Protein AF-A0A1G3U7D1-F1 (afdb_monomer)

pLDDT: mean 94.08, std 5.5, range [71.62, 98.69]

Radius of gyration: 13.73 Å; Cα contacts (8 Å, |Δi|>4): 88; chains: 1; bounding box: 31×35×28 Å

Foldseek 3Di:
DDDDLPPPQDDDDPDWDKDFPDDDDLDTDIRIHDDPDDDPPPDDDDDPDDDKDAAQADKDWDDDPPDDIDIDHHGDMDD

Solvent-accessible surface area (backbone atoms only — not comparable to full-atom values): 5633 Å² total; per-residue (Å²): 135,88,85,61,93,87,52,89,73,77,77,87,62,100,59,68,45,80,42,82,77,45,78,57,98,93,46,76,43,69,48,78,52,70,82,83,73,74,78,57,98,86,65,76,94,84,68,96,65,91,64,75,50,69,40,82,71,68,74,51,76,49,77,49,99,90,53,78,72,43,76,40,44,56,76,38,69,52,110

Mean predicted aligned error: 3.44 Å

Sequence (79 aa):
MSKNIFQNIPKPSMHEFFEELVSKDGVKIERIVSYGHTTTEFDWYDQESDEWVILLKGEAVVSFEDESDVRLKAGDFIN

Structure (mmCIF, N/CA/C/O backbone):
data_AF-A0A1G3U7D1-F1
#
_entry.id   AF-A0A1G3U7D1-F1
#
loop_
_atom_site.group_PDB
_atom_site.id
_atom_site.type_symbol
_atom_site.label_atom_id
_atom_site.label_alt_id
_atom_site.label_comp_id
_atom_site.label_asym_id
_atom_site.label_entity_id
_atom_site.label_seq_id
_atom_site.pdbx_PDB_ins_code
_atom_site.Cartn_x
_atom_site.Cartn_y
_atom_site.Cartn_z
_atom_site.occupancy
_atom_site.B_iso_or_equiv
_atom_site.auth_seq_id
_atom_site.auth_comp_id
_atom_site.auth_asym_id
_atom_site.auth_atom_id
_atom_site.pdbx_PDB_model_num
ATOM 1 N N . MET A 1 1 ? -16.130 15.670 10.646 1.00 77.25 1 MET A N 1
ATOM 2 C CA . MET A 1 1 ? -15.246 16.275 9.623 1.00 77.25 1 MET A CA 1
ATOM 3 C C . MET A 1 1 ? -14.821 15.169 8.670 1.00 77.25 1 MET A C 1
ATOM 5 O O . MET A 1 1 ? -14.411 14.126 9.163 1.00 77.25 1 MET A O 1
ATOM 9 N N . SER A 1 2 ? -14.960 15.350 7.354 1.00 91.88 2 SER A N 1
ATOM 10 C CA . SER A 1 2 ? -14.509 14.354 6.367 1.00 91.88 2 SER A CA 1
ATOM 11 C C . SER A 1 2 ? -12.999 14.462 6.160 1.00 91.88 2 SER A C 1
ATOM 13 O O . SER A 1 2 ? -12.489 15.574 6.043 1.00 91.88 2 SER A O 1
ATOM 15 N N . LYS A 1 3 ? -12.295 13.329 6.082 1.00 93.94 3 LYS A N 1
ATOM 16 C CA . LYS A 1 3 ? -10.917 13.258 5.566 1.00 93.94 3 LYS A CA 1
ATOM 17 C C . LYS A 1 3 ? -10.949 12.891 4.075 1.00 93.94 3 LYS A C 1
ATOM 19 O O . LYS A 1 3 ? -11.973 12.418 3.584 1.00 93.94 3 LYS A O 1
ATOM 24 N N . ASN A 1 4 ? -9.857 13.132 3.353 1.00 97.19 4 ASN A N 1
ATOM 25 C CA . ASN A 1 4 ? -9.722 12.793 1.936 1.00 97.19 4 ASN A CA 1
ATOM 26 C C . ASN A 1 4 ? -8.349 12.154 1.688 1.00 97.19 4 ASN A C 1
ATOM 28 O O . ASN A 1 4 ? -7.330 12.736 2.052 1.00 97.19 4 ASN A O 1
ATOM 32 N N . ILE A 1 5 ? -8.330 10.983 1.048 1.00 97.31 5 ILE A N 1
ATOM 33 C CA . ILE A 1 5 ? -7.108 10.199 0.813 1.00 97.31 5 ILE A CA 1
ATOM 34 C C . ILE A 1 5 ? -6.082 10.944 -0.055 1.00 97.31 5 ILE A C 1
ATOM 36 O O . ILE A 1 5 ? -4.881 10.765 0.126 1.00 97.31 5 ILE A O 1
ATOM 40 N N . PHE A 1 6 ? -6.536 11.823 -0.950 1.00 97.38 6 PHE A N 1
ATOM 41 C CA . PHE A 1 6 ? -5.689 12.576 -1.877 1.00 97.38 6 PHE A CA 1
ATOM 42 C C . PHE A 1 6 ? -5.233 13.939 -1.337 1.00 97.38 6 PHE A C 1
ATOM 44 O O . PHE A 1 6 ? -4.538 14.676 -2.037 1.00 97.38 6 PHE A O 1
ATOM 51 N N . GLN A 1 7 ? -5.626 14.303 -0.115 1.00 97.19 7 GLN A N 1
ATOM 52 C CA . GLN A 1 7 ? -5.187 15.534 0.542 1.00 97.19 7 GLN A CA 1
ATOM 53 C C . GLN A 1 7 ? -4.033 15.267 1.514 1.00 97.19 7 GLN A C 1
ATOM 55 O O . GLN A 1 7 ? -3.832 14.143 1.972 1.00 97.19 7 GLN A O 1
ATOM 60 N N . ASN A 1 8 ? -3.277 16.321 1.843 1.00 95.62 8 ASN A N 1
ATOM 61 C CA . ASN A 1 8 ? -2.133 16.265 2.763 1.00 95.62 8 ASN A CA 1
ATOM 62 C C . ASN A 1 8 ? -1.125 15.165 2.393 1.00 95.62 8 ASN A C 1
ATOM 64 O O . ASN A 1 8 ? -0.702 14.387 3.245 1.00 95.62 8 ASN A O 1
ATOM 68 N N . ILE A 1 9 ? -0.788 15.077 1.104 1.00 96.75 9 ILE A N 1
ATOM 69 C CA . ILE A 1 9 ? 0.227 14.142 0.620 1.00 96.75 9 ILE A CA 1
ATOM 70 C C . ILE A 1 9 ? 1.602 14.638 1.104 1.00 96.75 9 ILE A C 1
ATOM 72 O O . ILE A 1 9 ? 1.955 15.789 0.816 1.00 96.75 9 ILE A O 1
ATOM 76 N N . PRO A 1 10 ? 2.357 13.826 1.866 1.00 96.12 10 PRO A N 1
ATOM 77 C CA . PRO A 1 10 ? 3.687 14.194 2.344 1.00 96.12 10 PRO A CA 1
ATOM 78 C C . PRO A 1 10 ? 4.636 14.409 1.166 1.00 96.12 10 PRO A C 1
ATOM 80 O O . PRO A 1 10 ? 4.455 13.836 0.101 1.00 96.12 10 PRO A O 1
ATOM 83 N N . LYS A 1 11 ? 5.668 15.235 1.345 1.00 96.44 11 LYS A N 1
ATOM 84 C CA . LYS A 1 11 ? 6.712 15.386 0.321 1.00 96.44 11 LYS A CA 1
ATOM 85 C C . LYS A 1 11 ? 7.530 14.087 0.195 1.00 96.44 11 LYS A C 1
ATOM 87 O O . LYS A 1 11 ? 7.620 13.359 1.183 1.00 96.44 11 LYS A O 1
ATOM 92 N N . PRO A 1 12 ? 8.169 13.829 -0.965 1.00 96.00 12 PRO A N 1
ATOM 93 C CA . PRO A 1 12 ? 9.059 12.684 -1.133 1.00 96.00 12 PRO A CA 1
ATOM 94 C C . PRO A 1 12 ? 10.118 12.595 -0.033 1.00 96.00 12 PRO A C 1
ATOM 96 O O . PRO A 1 12 ? 10.696 13.609 0.368 1.00 96.00 12 PRO A O 1
ATOM 99 N N . SER A 1 13 ? 10.368 11.375 0.434 1.00 94.75 13 SER A N 1
ATOM 100 C CA . SER A 1 13 ? 11.325 11.051 1.492 1.00 94.75 13 SER A CA 1
ATOM 101 C C . SER A 1 13 ? 12.092 9.773 1.128 1.00 94.75 13 SER A C 1
ATOM 103 O O . SER A 1 13 ? 11.753 9.114 0.146 1.00 94.75 13 SER A O 1
ATOM 105 N N . MET A 1 14 ? 13.120 9.414 1.902 1.00 93.88 14 MET A N 1
ATOM 106 C CA . MET A 1 14 ? 13.859 8.156 1.702 1.00 93.88 14 MET A CA 1
ATOM 107 C C . MET A 1 14 ? 13.002 6.911 1.969 1.00 93.88 14 MET A C 1
ATOM 109 O O . MET A 1 14 ? 13.305 5.849 1.438 1.00 93.88 14 MET A O 1
ATOM 113 N N . HIS A 1 15 ? 11.933 7.050 2.753 1.00 93.88 15 HIS A N 1
ATOM 114 C CA . HIS A 1 15 ? 11.010 5.972 3.095 1.00 93.88 15 HIS A CA 1
ATOM 115 C C . HIS A 1 15 ? 9.589 6.302 2.641 1.00 93.88 15 HIS A C 1
ATOM 117 O O . HIS A 1 15 ? 9.230 7.476 2.461 1.00 93.88 15 HIS A O 1
ATOM 123 N N . GLU A 1 16 ? 8.787 5.258 2.475 1.00 96.25 16 GLU A N 1
ATOM 124 C CA . GLU A 1 16 ? 7.348 5.392 2.303 1.00 96.25 16 GLU A CA 1
ATOM 125 C C . GLU A 1 16 ? 6.721 6.028 3.542 1.00 96.25 16 GLU A C 1
ATOM 127 O O . GLU A 1 16 ? 7.247 5.966 4.658 1.00 96.25 16 GLU A O 1
ATOM 132 N N . PHE A 1 17 ? 5.585 6.675 3.330 1.00 97.19 17 PHE A N 1
ATOM 133 C CA . PHE A 1 17 ? 4.792 7.219 4.415 1.00 97.19 17 PHE A CA 1
ATOM 134 C C . PHE A 1 17 ? 3.586 6.327 4.678 1.00 97.19 17 PHE A C 1
ATOM 136 O O . PHE A 1 17 ? 2.799 6.088 3.764 1.00 97.19 17 PHE A O 1
ATOM 143 N N . PHE A 1 18 ? 3.415 5.929 5.936 1.00 97.12 18 PHE A N 1
ATOM 144 C CA . PHE A 1 18 ? 2.305 5.114 6.415 1.00 97.12 18 PHE A CA 1
ATOM 145 C C . PHE A 1 18 ? 1.440 5.934 7.377 1.00 97.12 18 PHE A C 1
ATOM 147 O O . PHE A 1 18 ? 1.948 6.558 8.312 1.00 97.12 18 PHE A O 1
ATOM 154 N N . GLU A 1 19 ? 0.128 5.936 7.159 1.00 97.62 19 GLU A N 1
ATOM 155 C CA . GLU A 1 19 ? -0.854 6.546 8.057 1.00 97.62 19 GLU A CA 1
ATOM 156 C C . GLU A 1 19 ? -1.965 5.552 8.377 1.00 97.62 19 GLU A C 1
ATOM 158 O O . GLU A 1 19 ? -2.753 5.183 7.508 1.00 97.62 19 GLU A O 1
ATOM 163 N N . GLU A 1 20 ? -2.080 5.181 9.649 1.00 97.38 20 GLU A N 1
ATOM 164 C CA . GLU A 1 20 ? -3.224 4.424 10.146 1.00 97.38 20 GLU A CA 1
ATOM 165 C C . GLU A 1 20 ? -4.487 5.304 10.119 1.00 97.38 20 GLU A C 1
ATOM 167 O O . GLU A 1 20 ? -4.557 6.363 10.751 1.00 97.38 20 GLU A O 1
ATOM 172 N N . LEU A 1 21 ? -5.499 4.872 9.366 1.00 96.56 21 LEU A N 1
ATOM 173 C CA . LEU A 1 21 ? -6.784 5.562 9.252 1.00 96.56 21 LEU A CA 1
ATOM 174 C C . LEU A 1 21 ? -7.814 4.997 10.228 1.00 96.56 21 LEU A C 1
ATOM 176 O O . LEU A 1 21 ? -8.600 5.755 10.805 1.00 96.56 21 LEU A O 1
ATOM 180 N N . VAL A 1 22 ? -7.823 3.671 10.374 1.00 96.69 22 VAL A N 1
ATOM 181 C CA . VAL A 1 22 ? -8.698 2.915 11.272 1.00 96.69 22 VAL A CA 1
ATOM 182 C C . VAL A 1 22 ? -7.908 1.735 11.824 1.00 96.69 22 VAL A C 1
ATOM 184 O O . VAL A 1 22 ? -7.270 1.019 11.062 1.00 96.69 22 VAL A O 1
ATOM 187 N N . SER A 1 23 ? -8.014 1.502 13.127 1.00 96.81 23 SER A N 1
ATOM 188 C CA . SER A 1 23 ? -7.540 0.280 13.773 1.00 96.81 23 SER A CA 1
ATOM 189 C C . SER A 1 23 ? -8.552 -0.127 14.828 1.00 96.81 23 SER A C 1
ATOM 191 O O . SER A 1 23 ? -8.796 0.610 15.790 1.00 96.81 23 SER A O 1
ATOM 193 N N . LYS A 1 24 ? -9.255 -1.236 14.579 1.00 95.81 24 LYS A N 1
ATOM 194 C CA . LYS A 1 24 ? -10.318 -1.721 15.461 1.00 95.81 24 LYS A CA 1
ATOM 195 C C . LYS A 1 24 ? -10.696 -3.171 15.155 1.00 95.81 24 LYS A C 1
ATOM 197 O O . LYS A 1 24 ? -10.797 -3.541 13.994 1.00 95.81 24 LYS A O 1
ATOM 202 N N . ASP A 1 25 ? -10.974 -3.952 16.202 1.00 94.06 25 ASP A N 1
ATOM 203 C CA . ASP A 1 25 ? -11.562 -5.302 16.126 1.00 94.06 25 ASP A CA 1
ATOM 204 C C . ASP A 1 25 ? -10.839 -6.247 15.139 1.00 94.06 25 ASP A C 1
ATOM 206 O O . ASP A 1 25 ? -11.473 -7.016 14.424 1.00 94.06 25 ASP A O 1
ATOM 210 N N . GLY A 1 26 ? -9.503 -6.176 15.088 1.00 93.25 26 GLY A N 1
ATOM 211 C CA . GLY A 1 26 ? -8.679 -7.011 14.204 1.00 93.25 26 GLY A CA 1
ATOM 212 C C . GLY A 1 26 ? -8.552 -6.502 12.764 1.00 93.25 26 GLY A C 1
ATOM 213 O O . GLY A 1 26 ? -7.904 -7.155 11.958 1.00 93.25 26 GLY A O 1
ATOM 214 N N . VAL A 1 27 ? -9.123 -5.339 12.439 1.00 95.75 27 VAL A N 1
ATOM 215 C CA . VAL A 1 27 ? -8.986 -4.695 11.126 1.00 95.75 27 VAL A CA 1
ATOM 216 C C . VAL A 1 27 ? -8.136 -3.435 11.247 1.00 95.75 27 VAL A C 1
ATOM 218 O O . VAL A 1 27 ? -8.426 -2.551 12.061 1.00 95.75 27 VAL A O 1
ATOM 221 N N . LYS A 1 28 ? -7.123 -3.333 10.384 1.00 96.75 28 LYS A N 1
ATOM 222 C CA . LYS A 1 28 ? -6.308 -2.134 10.175 1.00 96.75 28 LYS A CA 1
ATOM 223 C C . LYS A 1 28 ? -6.537 -1.628 8.751 1.00 96.75 28 LYS A C 1
ATOM 225 O O . LYS A 1 28 ? -6.417 -2.387 7.799 1.00 96.75 28 LYS A O 1
ATOM 230 N N . ILE A 1 29 ? -6.873 -0.348 8.612 1.00 97.44 29 ILE A N 1
ATOM 231 C CA . ILE A 1 29 ? -6.903 0.352 7.325 1.00 97.44 29 ILE A CA 1
ATOM 232 C C . ILE A 1 29 ? -5.815 1.410 7.367 1.00 97.44 29 ILE A C 1
ATOM 234 O O . ILE A 1 29 ? -5.871 2.328 8.191 1.00 97.44 29 ILE A O 1
ATOM 238 N N . GLU A 1 30 ? -4.864 1.310 6.451 1.00 97.50 30 GLU A N 1
ATOM 239 C CA . GLU A 1 30 ? -3.750 2.240 6.337 1.00 97.50 30 GLU A CA 1
ATOM 240 C C . GLU A 1 30 ? -3.687 2.908 4.965 1.00 97.50 30 GLU A C 1
ATOM 242 O O . GLU A 1 30 ? -4.161 2.386 3.956 1.00 97.50 30 GLU A O 1
ATOM 247 N N . ARG A 1 31 ? -3.125 4.115 4.941 1.00 98.31 31 ARG A N 1
ATOM 248 C CA . ARG A 1 31 ? -2.766 4.833 3.723 1.00 98.31 31 ARG A CA 1
ATOM 249 C C . ARG A 1 31 ? -1.257 4.803 3.573 1.00 98.31 31 ARG A C 1
ATOM 251 O O . ARG A 1 31 ? -0.553 5.328 4.434 1.00 98.31 31 ARG A O 1
ATOM 258 N N . ILE A 1 32 ? -0.804 4.298 2.434 1.00 97.88 32 ILE A N 1
ATOM 259 C CA . ILE A 1 32 ? 0.604 4.278 2.046 1.00 97.88 32 ILE A CA 1
ATOM 260 C C . ILE A 1 32 ? 0.821 5.318 0.942 1.00 97.88 32 ILE A C 1
ATOM 262 O O . ILE A 1 32 ? 0.014 5.437 0.015 1.00 97.88 32 ILE A O 1
ATOM 266 N N . VAL A 1 33 ? 1.880 6.119 1.059 1.00 97.88 33 VAL A N 1
ATOM 267 C CA . VAL A 1 33 ? 2.328 7.045 0.011 1.00 97.88 33 VAL A CA 1
ATOM 268 C C . VAL A 1 33 ? 3.777 6.746 -0.337 1.00 97.88 33 VAL A C 1
ATOM 270 O O . VAL A 1 33 ? 4.685 6.996 0.460 1.00 97.88 33 VAL A O 1
ATOM 273 N N . SER A 1 34 ? 3.969 6.300 -1.573 1.00 97.19 34 SER A N 1
ATOM 274 C CA . SER A 1 34 ? 5.261 5.908 -2.130 1.00 97.19 34 SER A CA 1
ATOM 275 C C . SER A 1 34 ? 5.667 6.853 -3.263 1.00 97.19 34 SER A C 1
ATOM 277 O O . SER A 1 34 ? 4.832 7.361 -4.016 1.00 97.19 34 SER A O 1
ATOM 279 N N . TYR A 1 35 ? 6.970 7.087 -3.403 1.00 96.62 35 TYR A N 1
ATOM 280 C CA . TYR A 1 35 ? 7.573 7.930 -4.441 1.00 96.62 35 TYR A CA 1
ATOM 281 C C . TYR A 1 35 ? 8.580 7.135 -5.283 1.00 96.62 35 TYR A C 1
ATOM 283 O O . TYR A 1 35 ? 9.688 7.597 -5.543 1.00 96.62 35 TYR A O 1
ATOM 291 N N . GLY A 1 36 ? 8.184 5.928 -5.699 1.00 94.38 36 GLY A N 1
ATOM 292 C CA . GLY A 1 36 ? 9.062 4.982 -6.397 1.00 94.38 36 GLY A CA 1
ATOM 293 C C . GLY A 1 36 ? 9.973 4.196 -5.456 1.00 94.38 36 GLY A C 1
ATOM 294 O O . GLY A 1 36 ? 11.029 3.732 -5.875 1.00 94.38 36 GLY A O 1
ATOM 295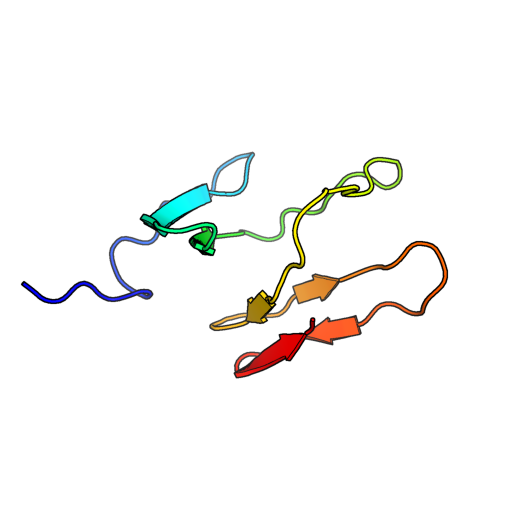 N N . HIS A 1 37 ? 9.585 4.087 -4.184 1.00 95.19 37 HIS A N 1
ATOM 296 C CA . HIS A 1 37 ? 10.216 3.177 -3.236 1.00 95.19 37 HIS A CA 1
ATOM 297 C C . HIS A 1 37 ? 10.056 1.731 -3.705 1.00 95.19 37 HIS A C 1
ATOM 299 O O . HIS A 1 37 ? 9.123 1.393 -4.434 1.00 95.19 37 HIS A O 1
ATOM 305 N N . THR A 1 38 ? 11.001 0.887 -3.316 1.00 93.31 38 THR A N 1
ATOM 306 C CA . THR A 1 38 ? 11.018 -0.529 -3.673 1.00 93.31 38 THR A CA 1
ATOM 307 C C . THR A 1 38 ? 11.590 -1.285 -2.493 1.00 93.31 38 THR A C 1
ATOM 309 O O . THR A 1 38 ? 12.634 -0.900 -1.959 1.00 93.31 38 THR A O 1
ATOM 312 N N . THR A 1 39 ? 10.893 -2.333 -2.079 1.00 88.62 39 THR A N 1
ATOM 313 C CA . THR A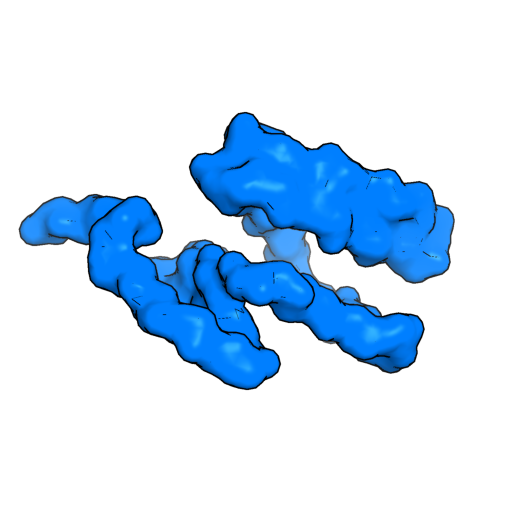 1 39 ? 11.383 -3.266 -1.071 1.00 88.62 39 THR A CA 1
ATOM 314 C C . THR A 1 39 ? 12.659 -3.933 -1.578 1.00 88.62 39 THR A C 1
ATOM 316 O O . THR A 1 39 ? 12.813 -4.186 -2.773 1.00 88.62 39 THR A O 1
ATOM 319 N N . THR A 1 40 ? 13.629 -4.160 -0.697 1.00 83.12 40 THR A N 1
ATOM 320 C CA . THR A 1 40 ? 14.875 -4.813 -1.112 1.00 83.12 40 THR A CA 1
ATOM 321 C C . THR A 1 40 ? 14.605 -6.267 -1.496 1.00 83.12 40 THR A C 1
ATOM 323 O O . THR A 1 40 ? 13.785 -6.908 -0.855 1.00 83.12 40 THR A O 1
ATOM 326 N N . GLU A 1 41 ? 15.338 -6.810 -2.472 1.00 71.62 41 GLU A N 1
ATOM 327 C CA . GLU A 1 41 ? 15.134 -8.168 -3.029 1.00 71.62 41 GLU A CA 1
ATOM 328 C C . GLU A 1 41 ? 15.166 -9.321 -2.002 1.00 71.62 41 GLU A C 1
ATOM 330 O O . GLU A 1 41 ? 14.781 -10.441 -2.322 1.00 71.62 41 GLU A O 1
ATOM 335 N N . PHE A 1 42 ? 15.638 -9.070 -0.779 1.00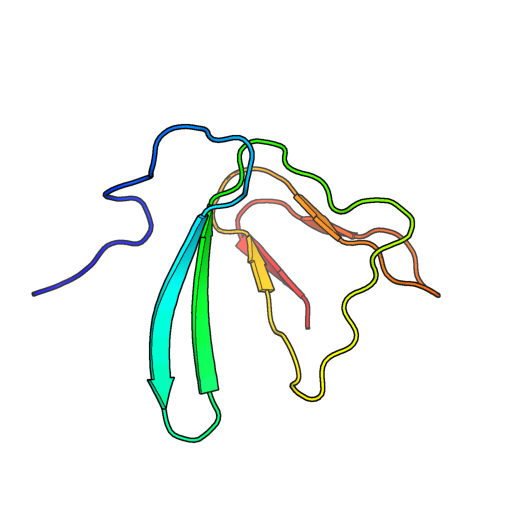 73.38 42 PHE A N 1
ATOM 336 C CA . PHE A 1 42 ? 15.747 -10.065 0.292 1.00 73.38 42 PHE A CA 1
ATOM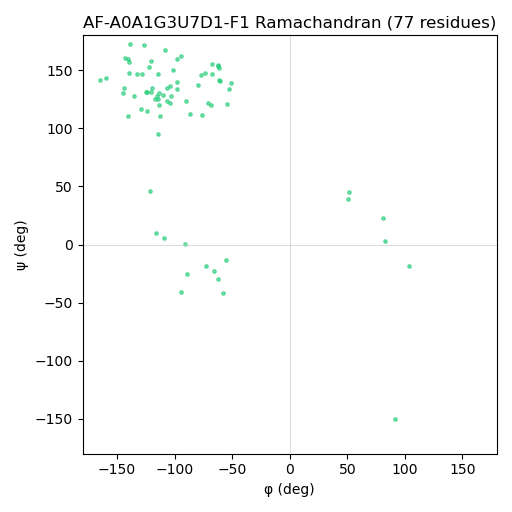 337 C C . PHE A 1 42 ? 14.752 -9.853 1.438 1.00 73.38 42 PHE A C 1
ATOM 339 O O . PHE A 1 42 ? 14.861 -10.534 2.455 1.00 73.38 42 PHE A O 1
ATOM 346 N N . ASP A 1 43 ? 13.835 -8.895 1.307 1.00 80.69 43 ASP A N 1
ATOM 347 C CA . ASP A 1 43 ? 12.893 -8.521 2.360 1.00 80.69 43 ASP A CA 1
ATOM 348 C C . ASP A 1 43 ? 11.470 -8.865 1.906 1.00 80.69 43 ASP A C 1
ATOM 350 O O . ASP A 1 43 ? 10.839 -8.128 1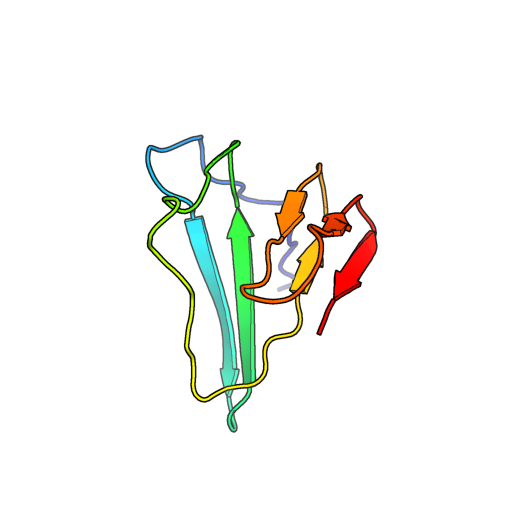.150 1.00 80.69 43 ASP A O 1
ATOM 354 N N . TRP A 1 44 ? 11.010 -10.049 2.311 1.00 88.75 44 TRP A N 1
ATOM 355 C CA . TRP A 1 44 ? 9.658 -10.541 2.055 1.00 88.75 44 TRP A CA 1
ATOM 356 C C . TRP A 1 44 ? 8.785 -10.285 3.278 1.00 88.75 44 TRP A C 1
ATOM 358 O O . TRP A 1 44 ? 9.176 -10.588 4.407 1.00 88.75 44 TRP A O 1
ATOM 368 N N . TYR A 1 45 ? 7.587 -9.753 3.054 1.00 85.00 45 TYR A N 1
ATOM 369 C CA . TYR A 1 45 ? 6.611 -9.587 4.122 1.00 85.00 45 TYR A CA 1
ATOM 370 C C . TYR A 1 45 ? 5.965 -10.937 4.453 1.00 85.00 45 TYR A C 1
ATOM 372 O O . TYR A 1 45 ? 5.192 -11.464 3.658 1.00 85.00 45 TYR A O 1
ATOM 380 N N . ASP A 1 46 ? 6.266 -11.467 5.639 1.00 87.38 46 ASP A N 1
ATOM 381 C CA . ASP A 1 46 ? 5.580 -12.610 6.250 1.00 87.38 46 ASP A CA 1
ATOM 382 C C . ASP A 1 46 ? 4.828 -12.117 7.493 1.00 87.38 46 ASP A C 1
ATOM 384 O O . ASP A 1 46 ? 5.431 -11.667 8.474 1.00 87.38 46 ASP A O 1
ATOM 388 N N . GLN A 1 47 ? 3.500 -12.112 7.416 1.00 87.62 47 GLN A N 1
ATOM 389 C CA . GLN A 1 47 ? 2.620 -11.529 8.425 1.00 87.62 47 GLN A CA 1
ATOM 390 C C . GLN A 1 47 ? 1.482 -12.486 8.779 1.00 87.62 47 GLN A C 1
ATOM 392 O O . GLN A 1 47 ? 0.971 -13.213 7.935 1.00 87.62 47 GLN A O 1
ATOM 397 N N . GLU A 1 48 ? 1.052 -12.458 10.044 1.00 89.62 48 GLU A N 1
ATOM 398 C CA . GLU A 1 48 ? -0.035 -13.322 10.532 1.00 89.62 48 GLU A CA 1
ATOM 399 C C . GLU A 1 48 ? -1.424 -12.901 10.021 1.00 89.62 48 GLU A C 1
ATOM 401 O O . GLU A 1 48 ? -2.373 -13.682 10.100 1.00 89.62 48 GLU A O 1
ATOM 406 N N . SER A 1 49 ? -1.570 -11.659 9.555 1.00 90.06 49 SER A N 1
ATOM 407 C CA . SER A 1 49 ? -2.834 -11.104 9.069 1.00 90.06 49 SER A CA 1
ATOM 408 C C . SER A 1 49 ? -2.943 -11.174 7.553 1.00 90.06 49 SER A C 1
ATOM 410 O O . SER A 1 49 ? -1.996 -10.817 6.859 1.00 90.06 49 SER A O 1
ATOM 412 N N . ASP A 1 50 ? -4.132 -11.505 7.051 1.00 93.38 50 ASP A N 1
ATOM 413 C CA . ASP A 1 50 ? -4.455 -11.328 5.635 1.00 93.38 50 ASP A CA 1
ATOM 414 C C . ASP A 1 50 ? -4.345 -9.844 5.245 1.00 93.38 50 ASP A C 1
ATOM 416 O O . ASP A 1 50 ? -4.762 -8.957 6.002 1.00 93.38 50 ASP A O 1
ATOM 420 N N . GLU A 1 51 ? -3.824 -9.569 4.050 1.00 94.94 51 GLU A N 1
ATOM 421 C CA . GLU A 1 51 ? -3.676 -8.212 3.528 1.00 94.94 51 GLU A CA 1
ATOM 422 C C . GLU A 1 51 ? -4.455 -8.038 2.224 1.00 94.94 51 GLU A C 1
ATOM 424 O O . GLU A 1 51 ? -4.328 -8.818 1.288 1.00 94.94 51 GLU A O 1
ATOM 429 N N . TRP A 1 52 ? -5.238 -6.962 2.152 1.00 96.69 52 TRP A N 1
ATOM 430 C CA . TRP A 1 52 ? -5.877 -6.515 0.921 1.00 96.69 52 TRP A CA 1
ATOM 431 C C . TRP A 1 52 ? -5.358 -5.129 0.551 1.00 96.69 52 TRP A C 1
ATOM 433 O O . TRP A 1 52 ? -5.469 -4.184 1.337 1.00 96.69 52 TRP A O 1
ATOM 443 N N . VAL A 1 53 ? -4.837 -4.992 -0.667 1.00 97.31 53 VAL A N 1
ATOM 444 C CA . VAL A 1 53 ? -4.214 -3.757 -1.157 1.00 97.31 53 VAL A CA 1
ATOM 445 C C . VAL A 1 53 ? -4.963 -3.248 -2.377 1.00 97.31 53 VAL A C 1
ATOM 447 O O . VAL A 1 53 ? -5.237 -4.001 -3.306 1.00 97.31 53 VAL A O 1
ATOM 450 N N . ILE A 1 54 ? -5.241 -1.943 -2.414 1.00 98.44 54 ILE A N 1
ATOM 451 C CA . ILE A 1 54 ? -5.791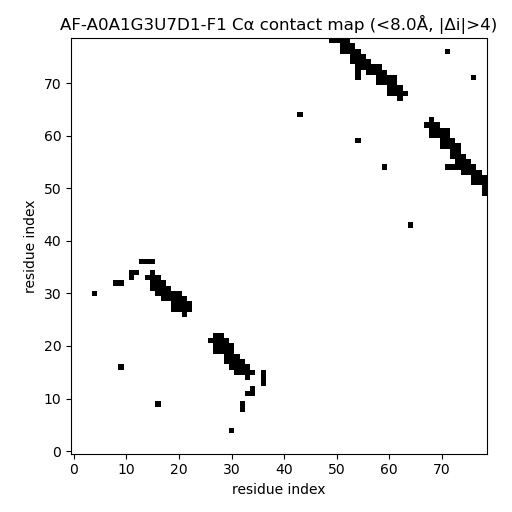 -1.247 -3.582 1.00 98.44 54 ILE A CA 1
ATOM 452 C C . ILE A 1 54 ? -4.907 -0.068 -3.973 1.00 98.44 54 ILE A C 1
ATOM 454 O O . ILE A 1 54 ? -4.578 0.792 -3.151 1.00 98.44 54 ILE A O 1
ATOM 458 N N . LEU A 1 55 ? -4.570 0.027 -5.259 1.00 98.50 55 LEU A N 1
ATOM 459 C CA . LEU A 1 55 ? -3.817 1.161 -5.773 1.00 98.50 55 LEU A CA 1
ATOM 460 C C . LEU A 1 55 ? -4.768 2.293 -6.160 1.00 98.50 55 LEU A C 1
ATOM 462 O O . LEU A 1 55 ? -5.510 2.204 -7.132 1.00 98.50 55 LEU A O 1
ATOM 466 N N . LEU A 1 56 ? -4.730 3.409 -5.435 1.00 98.38 56 LEU A N 1
ATOM 467 C CA . LEU A 1 56 ? -5.645 4.529 -5.697 1.00 98.38 56 LEU A CA 1
ATOM 468 C C . LEU A 1 56 ? -5.112 5.537 -6.724 1.00 98.38 56 LEU A C 1
ATOM 470 O O . LEU A 1 56 ? -5.896 6.250 -7.354 1.00 98.38 56 LEU A O 1
ATOM 474 N N . LYS A 1 57 ? -3.789 5.641 -6.887 1.00 98.00 57 LYS A N 1
ATOM 475 C CA . LYS A 1 57 ? -3.147 6.564 -7.833 1.00 98.00 57 LYS A CA 1
ATOM 476 C C . LYS A 1 57 ? -1.722 6.116 -8.153 1.00 98.00 57 LYS A C 1
ATOM 478 O O . LYS A 1 57 ? -0.995 5.723 -7.252 1.00 98.00 57 LYS A O 1
ATOM 483 N N . GLY A 1 58 ? -1.310 6.301 -9.407 1.00 97.12 58 GLY A N 1
ATOM 484 C CA . GLY A 1 58 ? 0.022 5.927 -9.883 1.00 97.12 58 GLY A CA 1
ATOM 485 C C . GLY A 1 58 ? 0.038 4.512 -10.452 1.00 97.12 58 GLY A C 1
ATOM 486 O O . GLY A 1 58 ? -0.970 4.059 -10.995 1.00 97.12 58 GLY A O 1
ATOM 487 N N . GLU A 1 59 ? 1.187 3.855 -10.329 1.00 97.69 59 GLU A N 1
ATOM 488 C CA . GLU A 1 59 ? 1.439 2.474 -10.746 1.00 97.69 59 GLU A CA 1
ATOM 489 C C . GLU A 1 59 ? 2.300 1.793 -9.676 1.00 97.69 59 GLU A C 1
ATOM 491 O O . GLU A 1 59 ? 3.117 2.460 -9.036 1.00 97.69 59 GLU A O 1
ATOM 496 N N . ALA A 1 60 ? 2.117 0.489 -9.485 1.00 97.50 60 ALA A N 1
ATOM 497 C CA . ALA A 1 60 ? 2.899 -0.314 -8.548 1.00 97.50 60 ALA A CA 1
ATOM 498 C C . ALA A 1 60 ? 3.152 -1.713 -9.118 1.00 97.50 60 ALA A C 1
ATOM 500 O O . ALA A 1 60 ? 2.448 -2.165 -10.026 1.00 97.50 60 ALA A O 1
ATOM 501 N N . VAL A 1 61 ? 4.159 -2.392 -8.577 1.00 96.88 61 VAL A N 1
ATOM 502 C CA . VAL A 1 61 ? 4.413 -3.812 -8.823 1.00 96.88 61 VAL A CA 1
ATOM 503 C C . VAL A 1 61 ? 4.438 -4.510 -7.476 1.00 96.88 61 VAL A C 1
ATOM 505 O O . VAL A 1 61 ? 5.099 -4.022 -6.562 1.00 96.88 61 VAL A O 1
ATOM 508 N N . VAL A 1 62 ? 3.711 -5.615 -7.366 1.00 95.12 62 VAL A N 1
ATOM 509 C CA . VAL A 1 62 ? 3.743 -6.497 -6.200 1.00 95.12 62 VAL A CA 1
ATOM 510 C C . VAL A 1 62 ? 4.326 -7.829 -6.641 1.00 95.12 62 VAL A C 1
ATOM 512 O O . VAL A 1 62 ? 3.850 -8.418 -7.613 1.00 95.12 62 VAL A O 1
ATOM 515 N N . SER A 1 63 ? 5.370 -8.260 -5.946 1.00 93.94 63 SER A N 1
ATOM 516 C CA . SER A 1 63 ? 6.026 -9.548 -6.153 1.00 93.94 63 SER A CA 1
ATOM 517 C C . SER A 1 63 ? 5.569 -10.532 -5.084 1.00 93.94 63 SER A C 1
ATOM 519 O O . SER A 1 63 ? 5.270 -10.133 -3.959 1.00 93.94 63 SER A O 1
ATOM 521 N N . PHE A 1 64 ? 5.557 -11.812 -5.435 1.00 91.38 64 PHE A N 1
ATOM 522 C CA . PHE A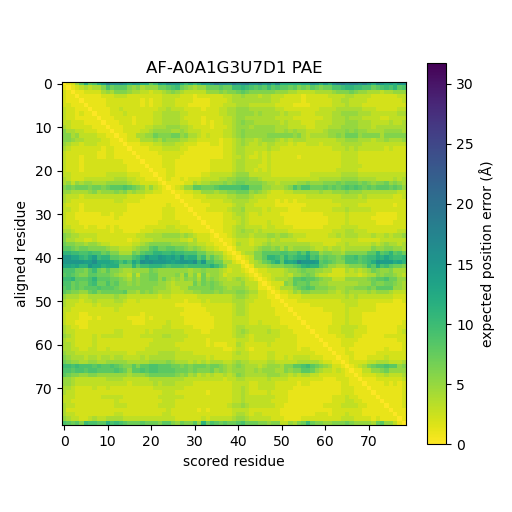 1 64 ? 5.238 -12.927 -4.546 1.00 91.38 64 PHE A CA 1
ATOM 523 C C . PHE A 1 64 ? 6.358 -13.963 -4.657 1.00 91.38 64 PHE A C 1
ATOM 525 O O . PHE A 1 64 ? 6.938 -14.102 -5.733 1.00 91.38 64 PHE A O 1
ATOM 532 N N . GLU A 1 65 ? 6.672 -14.676 -3.573 1.00 89.50 65 GLU A N 1
ATOM 533 C CA . GLU A 1 65 ? 7.832 -15.583 -3.525 1.00 89.50 65 GLU A CA 1
ATOM 534 C C . GLU A 1 65 ? 7.766 -16.674 -4.609 1.00 89.50 65 GLU A C 1
ATOM 536 O O . GLU A 1 65 ? 8.754 -16.932 -5.296 1.00 89.50 65 GLU A O 1
ATOM 541 N N . ASP A 1 66 ? 6.575 -17.238 -4.820 1.00 88.81 66 ASP A N 1
ATOM 542 C CA . ASP A 1 66 ? 6.340 -18.364 -5.730 1.00 88.81 66 ASP A CA 1
ATOM 543 C C . ASP A 1 66 ? 5.409 -18.024 -6.915 1.00 88.81 66 ASP A C 1
ATOM 545 O O . ASP A 1 66 ? 5.000 -18.917 -7.665 1.00 88.81 66 ASP A O 1
ATOM 549 N N . GLU A 1 67 ? 5.069 -16.746 -7.124 1.00 91.44 67 GLU A N 1
ATOM 550 C CA . GLU A 1 67 ? 4.176 -16.316 -8.211 1.00 91.44 67 GLU A CA 1
ATOM 551 C C . GLU A 1 67 ? 4.788 -15.219 -9.092 1.00 91.44 67 GLU A C 1
ATOM 553 O O . GLU A 1 67 ? 5.864 -14.686 -8.840 1.00 91.44 67 GLU A O 1
ATOM 558 N N . SER A 1 68 ? 4.112 -14.905 -10.199 1.00 93.06 68 SER A N 1
ATOM 559 C CA . SER A 1 68 ? 4.553 -13.834 -11.096 1.00 93.06 68 SER A CA 1
ATOM 560 C C . SER A 1 68 ? 4.211 -12.458 -10.534 1.00 93.06 68 SER A C 1
ATOM 562 O O . SER A 1 68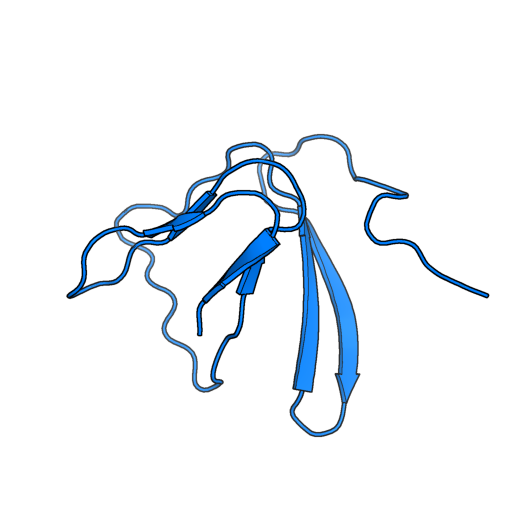 ? 3.134 -12.264 -9.977 1.00 93.06 68 SER A O 1
ATOM 564 N N . ASP A 1 69 ? 5.080 -11.485 -10.800 1.00 95.19 69 ASP A N 1
ATOM 565 C CA . ASP A 1 69 ? 4.829 -10.082 -10.481 1.00 95.19 69 ASP A CA 1
ATOM 566 C C . ASP A 1 69 ? 3.490 -9.586 -11.038 1.00 95.19 69 ASP A C 1
ATOM 568 O O . ASP A 1 69 ? 3.178 -9.730 -12.229 1.00 95.19 69 ASP A O 1
ATOM 572 N N . VAL A 1 70 ? 2.742 -8.889 -10.188 1.00 96.94 70 VAL A N 1
ATOM 573 C CA . VAL A 1 70 ? 1.481 -8.249 -10.545 1.00 96.94 70 VAL A CA 1
ATOM 574 C C . VAL A 1 70 ? 1.708 -6.751 -10.691 1.00 96.94 70 VAL A C 1
ATOM 576 O O . VAL A 1 70 ? 2.124 -6.066 -9.759 1.00 96.94 70 VAL A O 1
ATOM 579 N N . ARG A 1 71 ? 1.410 -6.213 -11.877 1.00 98.06 71 ARG A N 1
ATOM 580 C CA . ARG A 1 71 ? 1.413 -4.764 -12.123 1.00 98.06 71 ARG A CA 1
ATOM 581 C C . ARG A 1 71 ? 0.035 -4.192 -11.837 1.00 98.06 71 ARG A C 1
ATOM 583 O O . ARG A 1 71 ? -0.931 -4.591 -12.481 1.00 98.06 71 ARG A O 1
ATOM 590 N N . LEU A 1 72 ? -0.027 -3.214 -10.944 1.00 98.50 72 LEU A N 1
ATOM 591 C CA . LEU A 1 72 ? -1.253 -2.525 -10.561 1.00 98.50 72 LEU A CA 1
ATOM 592 C C . LEU A 1 72 ? -1.320 -1.142 -11.209 1.00 98.50 72 LEU A C 1
ATOM 594 O O . LEU A 1 72 ? -0.347 -0.381 -11.205 1.00 98.50 72 LEU A O 1
ATOM 598 N N . LYS A 1 73 ? -2.498 -0.800 -11.728 1.00 98.44 73 LYS A N 1
ATOM 599 C CA . LYS A 1 73 ? -2.898 0.552 -12.124 1.00 98.44 73 LYS A CA 1
ATOM 600 C C . LYS A 1 73 ? -3.932 1.094 -11.145 1.00 98.44 73 LYS A C 1
ATOM 602 O O . LYS A 1 73 ? -4.487 0.373 -10.323 1.00 98.44 73 LYS A O 1
ATOM 607 N N . ALA A 1 74 ? -4.188 2.397 -11.224 1.00 98.50 74 ALA A N 1
ATOM 608 C CA . ALA A 1 74 ? -5.188 3.033 -10.376 1.00 98.50 74 ALA A CA 1
ATOM 609 C C . ALA A 1 74 ? -6.561 2.339 -10.507 1.00 98.50 74 ALA A C 1
ATOM 611 O O . ALA A 1 74 ? -7.138 2.302 -11.593 1.00 98.50 74 ALA A O 1
ATOM 612 N N . GLY A 1 75 ? -7.077 1.839 -9.386 1.00 98.38 75 GLY A N 1
ATOM 613 C CA . GLY A 1 75 ? -8.317 1.076 -9.273 1.00 98.38 75 GLY A CA 1
ATOM 614 C C . GLY A 1 75 ? -8.121 -0.433 -9.105 1.00 98.38 75 GLY A C 1
ATOM 615 O O . GLY A 1 75 ? -9.048 -1.088 -8.634 1.00 98.38 75 GLY A O 1
ATOM 616 N N . ASP A 1 76 ? -6.946 -0.973 -9.439 1.00 98.69 76 ASP A N 1
ATOM 617 C CA . ASP A 1 76 ? -6.645 -2.395 -9.261 1.00 98.69 76 ASP A CA 1
ATOM 618 C C . ASP A 1 76 ? -6.417 -2.721 -7.779 1.00 98.69 76 ASP A C 1
ATOM 620 O O . ASP A 1 76 ? -5.900 -1.896 -7.015 1.00 98.69 76 ASP A O 1
ATOM 624 N N . PHE A 1 77 ? -6.791 -3.937 -7.381 1.00 98.12 77 PHE A N 1
ATOM 625 C CA . PHE A 1 77 ? -6.609 -4.449 -6.028 1.00 98.12 77 PHE A CA 1
ATOM 626 C C . PHE A 1 77 ? -6.185 -5.918 -6.033 1.00 98.12 77 PHE A C 1
ATOM 628 O O . PHE A 1 77 ? -6.437 -6.635 -7.004 1.00 98.12 77 PHE A O 1
ATOM 635 N N . ILE A 1 78 ? -5.590 -6.356 -4.928 1.00 95.94 78 ILE A N 1
ATOM 636 C CA . ILE A 1 78 ? -5.158 -7.733 -4.668 1.00 95.94 78 ILE A CA 1
ATOM 637 C C . ILE A 1 78 ? -5.463 -8.123 -3.217 1.00 95.94 78 ILE A C 1
ATOM 639 O O . ILE A 1 78 ? -5.615 -7.248 -2.363 1.00 95.94 78 ILE A O 1
ATOM 643 N N . ASN A 1 79 ? -5.569 -9.427 -2.975 1.00 88.75 79 ASN A N 1
ATOM 644 C CA . ASN A 1 79 ? -5.638 -10.082 -1.668 1.00 88.75 79 ASN A CA 1
ATOM 645 C C . ASN A 1 79 ? -4.612 -11.215 -1.639 1.00 88.75 79 ASN A C 1
ATOM 647 O O . ASN A 1 79 ? -4.239 -11.647 -2.752 1.00 88.75 79 ASN A O 1
#

Secondar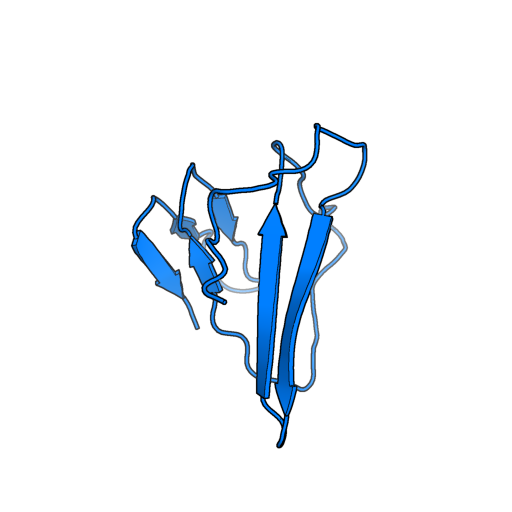y structure (DSSP, 8-state):
----TTSSPPPP-SS-EEEEEEEETTEEEEEEE-SS----TT-----SS---EE--SSEEEE--SSSPPEEEETT-EE-

Nearest PDB structures (foldseek):
  2opk-assembly2_C  TM=9.454E-01  e=1.400E-03  Cupriavidus pinatubonensis JMP134
  2q30-assembly1_A  TM=6.938E-01  e=3.427E+00  Oleidesulfovibrio alaskensis G20